Protein AF-A0A562EW60-F1 (afdb_monomer)

Sequence (76 aa):
MQVLVRDNNVDQALRALKKKMQREGIFREMKMRGHYEKPSVKRAREKAEAVRRARKLARKRAQREGLIGGRAGAAR

Structure (mmCIF, N/CA/C/O backbone):
data_AF-A0A562EW60-F1
#
_entry.id   AF-A0A562EW60-F1
#
loop_
_atom_site.group_PDB
_atom_site.id
_atom_site.type_symbol
_atom_site.label_atom_id
_atom_site.label_alt_id
_atom_site.label_comp_id
_atom_site.label_asym_id
_atom_site.label_entity_id
_atom_site.label_seq_id
_atom_site.pdbx_PDB_ins_code
_atom_site.Cartn_x
_atom_site.Cartn_y
_atom_site.Cartn_z
_atom_site.occupancy
_atom_site.B_iso_or_equiv
_atom_site.auth_seq_id
_atom_site.auth_comp_id
_atom_site.auth_asym_id
_atom_site.auth_atom_id
_atom_site.pdbx_PDB_model_num
ATOM 1 N N . MET A 1 1 ? -6.243 14.882 4.448 1.00 72.00 1 MET A N 1
ATOM 2 C CA . MET A 1 1 ? -6.970 13.823 5.182 1.00 72.00 1 MET A CA 1
ATOM 3 C C . MET A 1 1 ? -7.367 14.358 6.554 1.00 72.00 1 MET A C 1
ATOM 5 O O . MET A 1 1 ? -6.481 14.804 7.268 1.00 72.00 1 MET A O 1
ATOM 9 N N . GLN A 1 2 ? -8.656 14.356 6.914 1.00 75.31 2 GLN A N 1
ATOM 10 C CA . GLN A 1 2 ? -9.149 14.881 8.202 1.00 75.31 2 GLN A CA 1
ATOM 11 C C . GLN A 1 2 ? -9.910 13.791 8.978 1.00 75.31 2 GLN A C 1
ATOM 13 O O . GLN A 1 2 ? -10.551 12.913 8.385 1.00 75.31 2 GLN A O 1
ATOM 18 N N . VAL A 1 3 ? -9.812 13.808 10.310 1.00 81.56 3 VAL A N 1
ATOM 19 C CA . VAL A 1 3 ? -10.564 12.925 11.215 1.00 81.56 3 VAL A CA 1
ATOM 20 C C . VAL A 1 3 ? -11.256 13.798 12.252 1.00 81.56 3 VAL A C 1
ATOM 22 O O . VAL A 1 3 ? -10.601 14.589 12.919 1.00 81.56 3 VAL A O 1
ATOM 25 N N . LEU A 1 4 ? -12.577 13.655 12.357 1.00 82.62 4 LEU A N 1
ATOM 26 C CA . LEU A 1 4 ? -13.375 14.304 13.392 1.00 82.62 4 LEU A CA 1
ATOM 27 C C . LEU A 1 4 ? -13.238 13.498 14.683 1.00 82.62 4 LEU A C 1
ATOM 29 O O . LEU A 1 4 ? -13.477 12.287 14.680 1.00 82.62 4 LEU A O 1
ATOM 33 N N . VAL A 1 5 ? -12.841 14.166 15.760 1.00 83.88 5 VAL A N 1
ATOM 34 C CA . VAL A 1 5 ? -12.821 13.588 17.105 1.00 83.88 5 VAL A CA 1
ATOM 35 C C . VAL A 1 5 ? -14.199 13.814 17.714 1.00 83.88 5 VAL A C 1
ATOM 37 O O . VAL A 1 5 ? -14.711 14.930 17.671 1.00 83.88 5 VAL A O 1
ATOM 40 N N . ARG A 1 6 ? -14.814 12.757 18.238 1.00 84.25 6 ARG A N 1
ATOM 41 C CA . ARG A 1 6 ? -16.068 12.840 18.996 1.00 84.25 6 ARG A CA 1
ATOM 42 C C . ARG A 1 6 ? -15.783 12.458 20.443 1.00 84.25 6 ARG A C 1
ATOM 44 O O . ARG A 1 6 ? -14.913 11.620 20.685 1.00 84.25 6 ARG A O 1
ATOM 51 N N . ASP A 1 7 ? -16.480 13.108 21.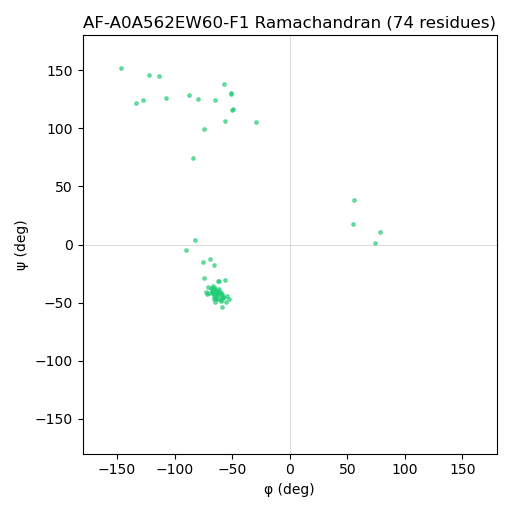368 1.00 80.88 7 ASP A N 1
ATOM 52 C CA . ASP A 1 7 ? -16.519 12.745 22.790 1.00 80.88 7 ASP A CA 1
ATOM 53 C C . ASP A 1 7 ? -15.135 12.681 23.466 1.00 80.88 7 ASP A C 1
ATOM 55 O O . ASP A 1 7 ? -14.857 11.790 24.262 1.00 80.88 7 ASP A O 1
ATOM 59 N N . ASN A 1 8 ? -14.228 13.602 23.107 1.00 79.19 8 ASN A N 1
ATOM 60 C CA . ASN A 1 8 ? -12.837 13.657 23.589 1.00 79.19 8 ASN A CA 1
ATOM 61 C C . ASN A 1 8 ? -12.015 12.366 23.384 1.00 79.19 8 ASN A C 1
ATOM 63 O O . ASN A 1 8 ? -10.944 12.208 23.970 1.00 79.19 8 ASN A O 1
ATOM 67 N N . ASN A 1 9 ? -12.451 11.452 22.511 1.00 84.12 9 ASN A N 1
ATOM 68 C CA . ASN A 1 9 ? -11.756 10.187 22.283 1.00 84.12 9 ASN A CA 1
ATOM 69 C C . ASN A 1 9 ? -10.605 10.330 21.269 1.00 84.12 9 ASN A C 1
ATOM 71 O O . ASN A 1 9 ? -10.684 9.919 20.104 1.00 84.12 9 ASN A O 1
ATOM 75 N N . VAL A 1 10 ? -9.516 10.951 21.724 1.00 83.94 10 VAL A N 1
ATOM 76 C CA . VAL A 1 10 ? -8.345 11.292 20.902 1.00 83.94 10 VAL A CA 1
ATOM 77 C C . VAL A 1 10 ? -7.591 10.045 20.427 1.00 83.94 10 VAL A C 1
ATOM 79 O O . VAL A 1 10 ? -7.225 9.953 19.253 1.00 83.94 10 VAL A O 1
ATOM 82 N N . ASP A 1 11 ? -7.411 9.040 21.284 1.00 86.12 11 ASP A N 1
ATOM 83 C CA . ASP A 1 11 ? -6.676 7.817 20.937 1.00 86.12 11 ASP A CA 1
ATOM 84 C C . ASP A 1 11 ? -7.338 7.027 19.808 1.00 86.12 11 ASP A C 1
ATOM 86 O O . ASP A 1 11 ? -6.675 6.523 18.889 1.00 86.12 11 ASP A O 1
ATOM 90 N N . GLN A 1 12 ? -8.668 6.929 19.833 1.00 85.62 12 GLN A N 1
ATOM 91 C CA . GLN A 1 12 ? -9.403 6.252 18.774 1.00 85.62 12 GLN A CA 1
ATOM 92 C C . GLN A 1 12 ? -9.308 7.026 17.455 1.00 85.62 12 GLN A C 1
ATOM 94 O O . GLN A 1 12 ? -9.116 6.412 16.398 1.00 85.62 12 GLN A O 1
ATOM 99 N N . ALA A 1 13 ? -9.366 8.359 17.509 1.00 86.31 13 ALA A N 1
ATOM 100 C CA . ALA A 1 13 ? -9.184 9.209 16.340 1.00 86.31 13 ALA A CA 1
ATOM 101 C C . ALA A 1 13 ? -7.779 9.063 15.733 1.00 86.31 13 ALA A C 1
ATOM 103 O O . ALA A 1 13 ? -7.659 8.896 14.517 1.00 86.31 13 ALA A O 1
ATOM 104 N N . LEU A 1 14 ? -6.724 9.010 16.554 1.00 87.00 14 LEU A N 1
ATOM 105 C CA . LEU A 1 14 ? -5.348 8.771 16.099 1.00 87.00 14 LEU A CA 1
ATOM 106 C C . LEU A 1 14 ? -5.191 7.392 15.450 1.00 87.00 14 LEU A C 1
ATOM 108 O O . LEU A 1 14 ? -4.588 7.257 14.379 1.00 87.00 14 LEU A O 1
ATOM 112 N N . ARG A 1 15 ? -5.792 6.352 16.037 1.00 88.50 15 ARG A N 1
ATOM 113 C CA . ARG A 1 15 ? -5.809 5.008 15.437 1.00 88.50 15 ARG A CA 1
ATOM 114 C C . ARG A 1 15 ? -6.555 4.991 14.103 1.00 88.50 15 ARG A C 1
ATOM 116 O O . ARG A 1 15 ? -6.101 4.340 13.156 1.00 88.50 15 ARG A O 1
ATOM 123 N N . ALA A 1 16 ? -7.682 5.692 14.005 1.00 88.75 16 ALA A N 1
ATOM 124 C CA . ALA A 1 16 ? -8.456 5.806 12.773 1.00 88.75 16 ALA A CA 1
ATOM 125 C C . ALA A 1 16 ? -7.687 6.576 11.690 1.00 88.75 16 ALA A C 1
ATOM 127 O O . ALA A 1 16 ? -7.658 6.136 10.538 1.00 88.75 16 ALA A O 1
ATOM 128 N N . LEU A 1 17 ? -7.011 7.666 12.064 1.00 89.00 17 LEU A N 1
ATOM 129 C CA . LEU A 1 17 ? -6.127 8.437 11.195 1.00 89.00 17 LEU A CA 1
ATOM 130 C C . LEU A 1 17 ? -5.001 7.545 10.663 1.00 89.00 17 LEU A C 1
ATOM 132 O O . LEU A 1 17 ? -4.878 7.364 9.457 1.00 89.00 17 LEU A O 1
ATOM 136 N N . LYS A 1 18 ? -4.253 6.862 11.533 1.00 88.69 18 LYS A N 1
ATOM 137 C CA . LYS A 1 18 ? -3.184 5.946 11.107 1.00 88.69 18 LYS A CA 1
ATOM 138 C C . LYS A 1 18 ? -3.690 4.882 10.127 1.00 88.69 18 LYS A C 1
ATOM 140 O O . LYS A 1 18 ? -3.063 4.647 9.094 1.00 88.69 18 LYS A O 1
ATOM 145 N N . LYS A 1 19 ? -4.851 4.274 10.402 1.00 89.38 19 LYS A N 1
ATOM 146 C CA . LYS A 1 19 ? -5.472 3.289 9.499 1.00 89.38 19 LYS A CA 1
ATOM 147 C C . LYS A 1 19 ? -5.870 3.897 8.152 1.00 89.38 19 LYS A C 1
ATOM 149 O O . LYS A 1 19 ? -5.677 3.244 7.129 1.00 89.38 19 LYS A O 1
ATOM 154 N N . LYS A 1 20 ? -6.420 5.113 8.124 1.00 87.00 20 LYS A N 1
ATOM 155 C CA . LYS A 1 20 ? -6.770 5.808 6.875 1.00 87.00 20 LYS A CA 1
ATOM 156 C C . LYS A 1 20 ? -5.513 6.146 6.054 1.00 87.00 20 LYS A C 1
ATOM 158 O O . LYS A 1 20 ? -5.468 5.773 4.888 1.00 87.00 20 LYS A O 1
ATOM 163 N N . MET A 1 21 ? -4.447 6.667 6.672 1.00 85.62 21 MET A N 1
ATOM 164 C CA . MET A 1 21 ? -3.173 6.963 5.985 1.00 85.62 21 MET A CA 1
ATOM 165 C C . MET A 1 21 ? -2.527 5.704 5.392 1.00 85.62 21 MET A C 1
ATOM 167 O O . MET A 1 21 ? -1.962 5.725 4.301 1.00 85.62 21 MET A O 1
ATOM 171 N N . GLN A 1 22 ? -2.620 4.577 6.104 1.00 86.38 22 GLN A N 1
ATOM 172 C CA . GLN A 1 22 ? -2.140 3.289 5.604 1.00 86.38 22 GLN A CA 1
ATOM 173 C C . GLN A 1 22 ? -2.952 2.782 4.405 1.00 86.38 22 GLN A C 1
ATOM 175 O O . GLN A 1 22 ? -2.373 2.176 3.505 1.00 86.38 22 GLN A O 1
ATOM 180 N N . ARG A 1 23 ? -4.271 3.021 4.371 1.00 84.56 23 ARG A N 1
ATOM 181 C CA . ARG A 1 23 ? -5.128 2.661 3.225 1.00 84.56 23 ARG A CA 1
ATOM 182 C C . ARG A 1 23 ? -4.850 3.531 2.009 1.00 84.56 23 ARG A C 1
ATOM 184 O O . ARG A 1 23 ? -4.796 2.997 0.908 1.00 84.56 23 ARG A O 1
ATOM 191 N N . GLU A 1 24 ? -4.660 4.829 2.227 1.00 84.06 24 GLU A N 1
ATOM 192 C CA . GLU A 1 24 ? -4.267 5.780 1.182 1.00 84.06 24 GLU A CA 1
ATOM 193 C C . GLU A 1 24 ? -2.857 5.483 0.652 1.00 84.06 24 GLU A C 1
ATOM 195 O O . GLU A 1 24 ? -2.511 5.886 -0.449 1.00 84.06 24 GLU A O 1
ATOM 200 N N . GLY A 1 25 ? -2.051 4.712 1.392 1.00 83.62 25 GLY A N 1
ATOM 201 C CA . GLY A 1 25 ? -0.737 4.269 0.936 1.00 83.62 25 GLY A CA 1
ATOM 202 C C . GLY A 1 25 ? 0.341 5.344 1.056 1.00 83.62 25 GLY A C 1
ATOM 203 O O . GLY A 1 25 ? 1.455 5.119 0.590 1.00 83.62 25 GLY A O 1
ATOM 204 N N . ILE A 1 26 ? 0.058 6.454 1.745 1.00 84.00 26 ILE A N 1
ATOM 205 C CA . ILE A 1 26 ? 0.965 7.601 1.910 1.00 84.00 26 ILE A CA 1
ATOM 206 C C . ILE A 1 26 ? 2.333 7.150 2.431 1.00 84.00 26 ILE A C 1
ATOM 208 O O . ILE A 1 26 ? 3.360 7.486 1.853 1.00 84.00 26 ILE A O 1
ATOM 212 N N . PHE A 1 27 ? 2.373 6.298 3.459 1.00 82.00 27 PHE A N 1
ATOM 213 C CA . PHE A 1 27 ? 3.640 5.780 3.997 1.00 82.00 27 PHE A CA 1
ATOM 214 C C . PHE A 1 27 ? 4.438 4.949 2.987 1.00 82.00 27 PHE A C 1
ATOM 216 O O . PHE A 1 27 ? 5.669 4.935 3.013 1.00 82.00 27 PHE A O 1
ATOM 223 N N . ARG A 1 28 ? 3.745 4.248 2.084 1.00 83.25 28 ARG A N 1
ATOM 224 C CA . ARG A 1 28 ? 4.392 3.491 1.014 1.00 83.25 28 ARG A CA 1
ATOM 225 C C . ARG A 1 28 ? 4.967 4.442 -0.024 1.00 83.25 28 ARG A C 1
ATOM 227 O O . ARG A 1 28 ? 6.100 4.239 -0.439 1.00 83.25 28 ARG A O 1
ATOM 234 N N . GLU A 1 29 ? 4.233 5.485 -0.394 1.00 83.19 29 GLU A N 1
ATOM 235 C CA . GLU A 1 29 ? 4.731 6.508 -1.314 1.00 83.19 29 GLU A CA 1
ATOM 236 C C . GLU A 1 29 ? 5.928 7.266 -0.745 1.00 83.19 29 GLU A C 1
ATOM 238 O O . GLU A 1 29 ? 6.924 7.417 -1.444 1.00 83.19 29 GLU A O 1
ATOM 243 N N . MET A 1 30 ? 5.883 7.658 0.529 1.00 84.44 30 MET A N 1
ATOM 244 C CA . MET A 1 30 ? 7.011 8.312 1.199 1.00 84.44 30 MET A CA 1
ATOM 245 C C . MET A 1 30 ? 8.273 7.442 1.148 1.00 84.44 30 MET A C 1
ATOM 247 O O . MET A 1 30 ? 9.339 7.927 0.779 1.00 84.44 30 MET A O 1
ATOM 251 N N . LYS A 1 31 ? 8.154 6.135 1.425 1.00 83.56 31 LYS A N 1
ATOM 252 C CA . LYS A 1 31 ? 9.290 5.201 1.337 1.00 83.56 31 LYS A CA 1
ATOM 253 C C . LYS A 1 31 ? 9.815 5.038 -0.094 1.00 83.56 31 LYS A C 1
ATOM 255 O O . LYS A 1 31 ? 11.017 4.907 -0.297 1.00 83.56 31 LYS A O 1
ATOM 260 N N . MET A 1 32 ? 8.919 5.033 -1.077 1.00 81.19 32 MET A N 1
ATOM 261 C CA . MET A 1 32 ? 9.259 4.863 -2.494 1.00 81.19 32 MET A CA 1
ATOM 262 C C . MET A 1 32 ? 9.895 6.115 -3.108 1.00 81.19 32 MET A C 1
ATOM 264 O O . MET A 1 32 ? 10.679 5.994 -4.038 1.00 81.19 32 MET A O 1
ATOM 268 N N . ARG A 1 33 ? 9.562 7.307 -2.598 1.00 81.25 33 ARG A N 1
ATOM 269 C CA . ARG A 1 33 ? 10.092 8.597 -3.073 1.00 81.25 33 ARG A CA 1
ATOM 270 C C . ARG A 1 33 ? 11.369 9.043 -2.353 1.00 81.25 33 ARG A C 1
ATOM 272 O O . ARG A 1 33 ? 11.942 10.051 -2.740 1.00 81.25 33 ARG A O 1
ATOM 279 N N . GLY A 1 34 ? 11.821 8.313 -1.331 1.00 82.56 34 GLY A N 1
ATOM 280 C CA . GLY A 1 34 ? 13.014 8.672 -0.554 1.00 82.56 34 GLY A CA 1
ATOM 281 C C . GLY A 1 34 ? 14.344 8.544 -1.310 1.00 82.56 34 GLY A C 1
ATOM 282 O O . GLY A 1 34 ? 15.358 9.027 -0.825 1.00 82.56 34 GLY A O 1
ATOM 283 N N . HIS A 1 35 ? 14.362 7.892 -2.473 1.00 82.94 35 HIS A N 1
ATOM 284 C CA . HIS A 1 35 ? 15.549 7.740 -3.314 1.00 82.94 35 HIS A CA 1
ATOM 285 C C . HIS A 1 35 ? 15.158 7.739 -4.792 1.00 82.94 35 HIS A C 1
ATOM 287 O O . HIS A 1 35 ? 14.050 7.336 -5.154 1.00 82.94 35 HIS A O 1
ATOM 293 N N . TYR A 1 36 ? 16.077 8.180 -5.654 1.00 86.00 36 TYR A N 1
ATOM 294 C CA . TYR A 1 36 ? 15.879 8.090 -7.095 1.00 86.00 36 TYR A CA 1
ATOM 295 C C . TYR A 1 36 ? 15.835 6.622 -7.524 1.00 86.00 36 TYR A C 1
ATOM 297 O O . TYR A 1 36 ? 16.762 5.850 -7.280 1.00 86.00 36 TYR A O 1
ATOM 305 N N . GLU A 1 37 ? 14.755 6.243 -8.199 1.00 84.88 37 GLU A N 1
ATOM 306 C CA . GLU A 1 37 ? 14.604 4.927 -8.796 1.00 84.88 37 GLU A CA 1
ATOM 307 C C . GLU A 1 37 ? 14.728 5.041 -10.314 1.00 84.88 37 GLU A C 1
ATOM 309 O O . GLU A 1 37 ? 14.003 5.799 -10.965 1.00 84.88 37 GLU A O 1
ATOM 314 N N . LYS A 1 38 ? 15.636 4.252 -10.897 1.00 91.69 38 LYS A N 1
ATOM 315 C CA . LYS A 1 38 ? 15.831 4.222 -12.348 1.00 91.69 38 LYS A CA 1
ATOM 316 C C . LYS A 1 38 ? 14.507 3.865 -13.055 1.00 91.69 38 LYS A C 1
ATOM 318 O O . LYS A 1 38 ? 13.834 2.918 -12.633 1.00 91.69 38 LYS A O 1
ATOM 323 N N . PRO A 1 39 ? 14.149 4.519 -14.181 1.00 89.75 39 PRO A N 1
ATOM 324 C CA . PRO A 1 39 ? 12.861 4.308 -14.852 1.00 89.75 39 PRO A CA 1
ATOM 325 C C . PRO A 1 39 ? 12.568 2.855 -15.251 1.00 89.75 39 PRO A C 1
ATOM 327 O O . PRO A 1 39 ? 11.410 2.442 -15.295 1.00 89.75 39 PRO A O 1
ATOM 330 N N . SER A 1 40 ? 13.599 2.060 -15.553 1.00 87.75 40 SER A N 1
ATOM 331 C CA . SER A 1 40 ? 13.456 0.629 -15.851 1.00 87.75 40 SER A CA 1
ATOM 332 C C . SER A 1 40 ? 12.996 -0.184 -14.637 1.00 87.75 40 SER A C 1
ATOM 334 O O . SER A 1 40 ? 12.146 -1.062 -14.780 1.00 87.75 40 SER A O 1
ATOM 336 N N . VAL A 1 41 ? 13.512 0.131 -13.447 1.00 87.50 41 VAL A N 1
ATOM 337 C CA . VAL A 1 41 ? 13.178 -0.557 -12.190 1.00 87.50 41 VAL A CA 1
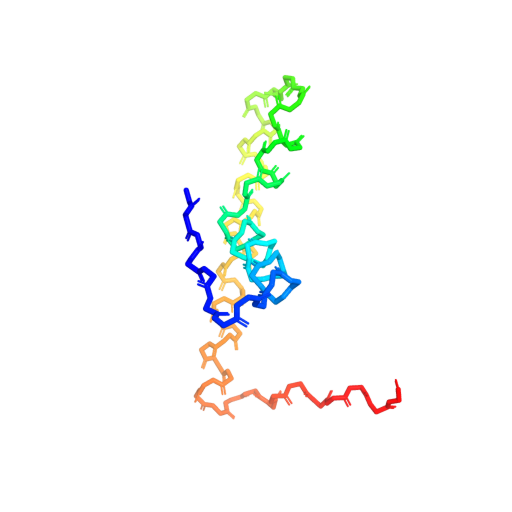ATOM 338 C C . VAL A 1 41 ? 11.766 -0.179 -11.747 1.00 87.50 41 VAL A C 1
ATOM 340 O O . VAL A 1 41 ? 10.968 -1.064 -11.429 1.00 87.50 41 VAL A O 1
ATOM 343 N N . LYS A 1 42 ? 11.404 1.104 -11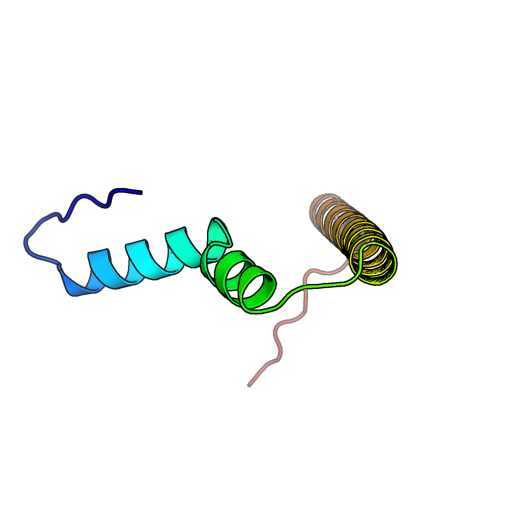.882 1.00 87.38 42 LYS A N 1
ATOM 344 C CA . LYS A 1 42 ? 10.038 1.589 -11.651 1.0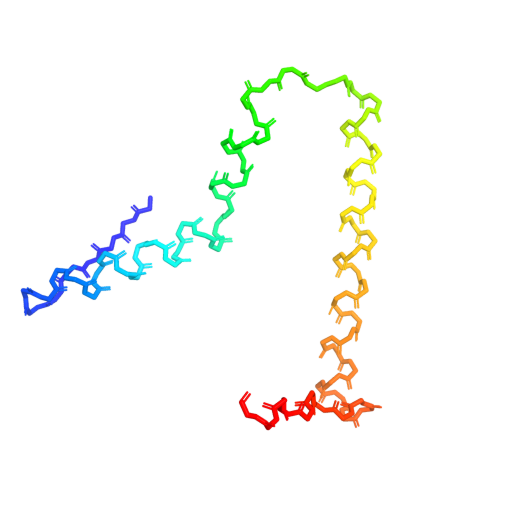0 87.38 42 LYS A CA 1
ATOM 345 C C . LYS A 1 42 ? 9.015 0.834 -12.513 1.00 87.38 42 LYS A C 1
ATOM 347 O O . LYS A 1 42 ? 8.054 0.281 -11.982 1.00 87.38 42 LYS A O 1
ATOM 352 N N . ARG A 1 43 ? 9.273 0.708 -13.824 1.00 87.31 43 ARG A N 1
ATOM 353 C CA . ARG A 1 43 ? 8.414 -0.051 -14.757 1.00 87.31 43 ARG A CA 1
ATOM 354 C C . ARG A 1 43 ? 8.286 -1.530 -14.383 1.00 87.31 43 ARG A C 1
ATOM 356 O O . ARG A 1 43 ? 7.199 -2.095 -14.485 1.00 87.31 43 ARG A O 1
ATOM 363 N N . ALA A 1 44 ? 9.374 -2.175 -13.959 1.00 89.19 44 ALA A N 1
ATOM 364 C CA . ALA A 1 44 ? 9.339 -3.575 -13.535 1.00 89.19 44 ALA A CA 1
ATOM 365 C C . ALA A 1 44 ? 8.494 -3.768 -12.264 1.00 89.19 44 ALA A C 1
ATOM 367 O O . ALA A 1 44 ? 7.671 -4.686 -12.193 1.00 89.19 44 ALA A O 1
ATOM 368 N N . ARG A 1 45 ? 8.639 -2.866 -11.286 1.00 86.94 45 ARG A N 1
ATOM 369 C CA . ARG A 1 45 ? 7.862 -2.876 -10.042 1.00 86.94 45 ARG A CA 1
ATOM 370 C C . ARG A 1 45 ? 6.373 -2.660 -10.301 1.00 86.94 45 ARG A C 1
ATOM 372 O O . ARG A 1 45 ? 5.557 -3.424 -9.794 1.00 86.94 45 ARG A O 1
ATOM 379 N N . GLU A 1 46 ? 6.017 -1.678 -11.125 1.00 87.50 46 GLU A N 1
ATOM 380 C CA . GLU A 1 46 ? 4.624 -1.398 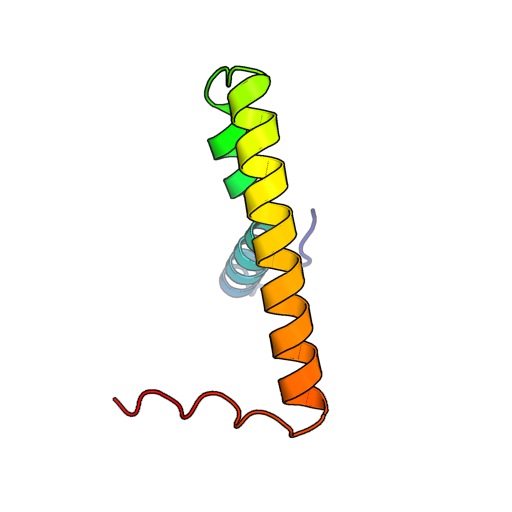-11.498 1.00 87.50 46 GLU A CA 1
ATOM 381 C C . GLU A 1 46 ? 3.955 -2.610 -12.160 1.00 87.50 46 GLU A C 1
ATOM 383 O O . GLU A 1 46 ? 2.853 -2.999 -11.762 1.00 87.50 46 GLU A O 1
ATOM 388 N N . LYS A 1 47 ? 4.650 -3.275 -13.096 1.00 89.56 47 LYS A N 1
ATOM 389 C CA . LYS A 1 47 ? 4.170 -4.516 -13.727 1.00 89.56 47 LYS A CA 1
ATOM 390 C C . LYS A 1 47 ? 3.940 -5.626 -12.698 1.00 89.56 47 LYS A C 1
ATOM 392 O O . LYS A 1 47 ? 2.870 -6.236 -12.678 1.00 89.56 47 LYS A O 1
ATOM 397 N N . ALA A 1 48 ? 4.903 -5.865 -11.808 1.00 88.00 48 ALA A N 1
ATOM 398 C CA . ALA A 1 48 ? 4.775 -6.877 -10.759 1.00 88.00 48 ALA A CA 1
ATOM 399 C C . ALA A 1 48 ? 3.616 -6.570 -9.789 1.00 88.00 48 ALA A C 1
ATOM 401 O O . ALA A 1 48 ? 2.860 -7.462 -9.389 1.00 88.00 48 ALA A O 1
ATOM 402 N N . GLU A 1 49 ? 3.427 -5.298 -9.432 1.00 88.12 49 GLU A N 1
ATOM 403 C CA . GLU A 1 49 ? 2.322 -4.858 -8.586 1.00 88.12 49 GLU A CA 1
ATOM 404 C C . GLU A 1 49 ? 0.956 -5.012 -9.257 1.00 88.12 49 GLU A C 1
ATOM 406 O O . GLU A 1 49 ? -0.000 -5.400 -8.580 1.00 88.12 49 GLU A O 1
ATOM 411 N N . ALA A 1 50 ? 0.851 -4.739 -10.559 1.00 87.56 50 ALA A N 1
ATOM 412 C CA . ALA A 1 50 ? -0.375 -4.932 -11.329 1.00 87.56 50 ALA A CA 1
ATOM 413 C C . ALA A 1 50 ? -0.787 -6.411 -11.350 1.00 87.56 50 ALA A C 1
ATOM 415 O O . ALA A 1 50 ? -1.926 -6.740 -11.012 1.00 87.56 50 ALA A O 1
ATOM 416 N N . VAL A 1 51 ? 0.163 -7.315 -11.613 1.00 90.88 51 VAL A N 1
ATOM 417 C CA . VAL A 1 51 ? -0.070 -8.769 -11.558 1.00 90.88 51 VAL A CA 1
ATOM 418 C C . VAL A 1 51 ? -0.519 -9.197 -10.158 1.00 90.88 51 VAL A C 1
ATOM 420 O O . VAL A 1 51 ? -1.493 -9.939 -10.006 1.00 90.88 51 VAL A O 1
ATOM 423 N N . ARG A 1 52 ? 0.131 -8.690 -9.101 1.00 87.38 52 ARG A N 1
ATOM 424 C CA . ARG A 1 52 ? -0.252 -8.993 -7.711 1.00 87.38 52 ARG A CA 1
ATOM 425 C C . ARG A 1 52 ? -1.660 -8.493 -7.379 1.00 87.38 52 ARG A C 1
ATOM 427 O O . ARG A 1 52 ? -2.411 -9.196 -6.698 1.00 87.38 52 ARG A O 1
ATOM 434 N N . ARG A 1 53 ? -2.030 -7.297 -7.850 1.00 87.00 53 ARG A N 1
ATOM 435 C CA . ARG A 1 53 ? -3.379 -6.730 -7.689 1.00 87.00 53 ARG A CA 1
ATOM 436 C C . ARG A 1 53 ? -4.426 -7.572 -8.416 1.00 87.00 53 ARG A C 1
ATOM 438 O O . ARG A 1 53 ? -5.429 -7.913 -7.792 1.00 87.00 53 ARG A O 1
ATOM 445 N N . ALA A 1 54 ? -4.167 -7.967 -9.661 1.00 87.75 54 ALA A N 1
ATOM 446 C CA . ALA A 1 54 ? -5.060 -8.817 -10.447 1.00 87.75 54 ALA A CA 1
ATOM 447 C C . ALA A 1 54 ? -5.305 -10.171 -9.762 1.00 87.75 54 ALA A C 1
ATOM 449 O O . ALA A 1 54 ? -6.453 -10.554 -9.541 1.00 87.75 54 ALA A O 1
ATOM 450 N N . ARG A 1 55 ? -4.241 -10.841 -9.295 1.00 88.50 55 ARG A N 1
ATOM 451 C CA . ARG A 1 55 ? -4.349 -12.100 -8.530 1.00 88.50 55 ARG A CA 1
ATOM 452 C C . ARG A 1 55 ? -5.157 -11.933 -7.242 1.00 88.50 55 ARG A C 1
ATOM 454 O O . ARG A 1 55 ? -5.986 -12.777 -6.908 1.00 88.50 55 ARG A O 1
ATOM 461 N N . LYS A 1 56 ? -4.946 -10.832 -6.511 1.00 87.75 56 LYS A N 1
ATOM 462 C CA . LYS A 1 56 ? -5.708 -10.530 -5.290 1.00 87.75 56 LYS A CA 1
ATOM 463 C C . LYS A 1 56 ? -7.190 -10.287 -5.589 1.00 87.75 56 LYS A C 1
ATOM 465 O O . LYS A 1 56 ? -8.028 -10.720 -4.802 1.00 87.75 56 LYS A O 1
ATOM 470 N N . LEU A 1 57 ? -7.512 -9.605 -6.689 1.00 87.44 57 LEU A N 1
ATOM 471 C CA . LEU A 1 57 ? -8.890 -9.364 -7.115 1.00 87.44 57 LEU A CA 1
ATOM 472 C C . LEU A 1 57 ? -9.587 -10.670 -7.504 1.00 87.44 57 LEU A C 1
ATOM 474 O O . LEU A 1 57 ? -10.678 -10.929 -7.008 1.00 87.44 57 LEU A O 1
ATOM 478 N N . ALA A 1 58 ? -8.931 -11.509 -8.309 1.00 85.69 58 ALA A N 1
ATOM 479 C CA . ALA A 1 58 ? -9.443 -12.824 -8.689 1.00 85.69 58 ALA A CA 1
ATOM 480 C C . ALA A 1 58 ? -9.719 -13.698 -7.456 1.00 85.69 58 ALA A C 1
ATOM 482 O O . ALA A 1 58 ? -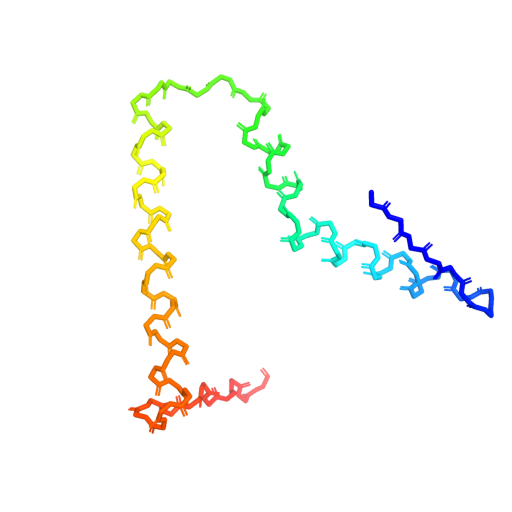10.815 -14.226 -7.308 1.00 85.69 58 ALA A O 1
ATOM 483 N N . ARG A 1 59 ? -8.782 -13.744 -6.497 1.00 85.31 59 ARG A N 1
ATOM 484 C CA . ARG A 1 59 ? -8.979 -14.461 -5.228 1.00 85.31 59 ARG A CA 1
ATOM 485 C C . ARG A 1 59 ? -10.182 -13.940 -4.439 1.00 85.31 59 ARG A C 1
ATOM 487 O O . ARG A 1 59 ? -10.929 -14.734 -3.882 1.00 85.31 59 ARG A O 1
ATOM 494 N N . LYS A 1 60 ? -10.370 -12.618 -4.369 1.00 85.00 60 LYS A N 1
ATOM 495 C CA . LYS A 1 60 ? -11.523 -12.018 -3.679 1.00 85.00 60 LYS A CA 1
ATOM 496 C C . LYS A 1 60 ? -12.850 -12.326 -4.378 1.00 85.00 60 LYS A C 1
ATOM 498 O O . LYS A 1 60 ? -13.840 -12.525 -3.686 1.00 85.00 60 LYS A O 1
ATOM 503 N N . ARG A 1 61 ? -12.873 -12.354 -5.716 1.00 84.06 61 ARG A N 1
ATOM 504 C CA . ARG A 1 61 ? -14.059 -12.740 -6.502 1.00 84.06 61 ARG A CA 1
ATOM 505 C C . ARG A 1 61 ? -14.420 -14.203 -6.265 1.00 84.06 61 ARG A C 1
ATOM 507 O O . ARG A 1 61 ? -15.525 -14.472 -5.823 1.00 84.06 61 ARG A O 1
ATOM 514 N N . ALA A 1 62 ? -13.449 -15.103 -6.374 1.00 81.12 62 ALA A N 1
ATOM 515 C CA . ALA A 1 62 ? -13.654 -16.527 -6.123 1.00 81.12 62 ALA A CA 1
ATOM 516 C C . ALA A 1 62 ? -14.091 -16.839 -4.674 1.00 81.12 62 ALA A C 1
ATOM 518 O O . ALA A 1 62 ? -14.864 -17.761 -4.448 1.00 81.12 62 ALA A O 1
ATOM 519 N N . GLN A 1 63 ? -13.648 -16.049 -3.687 1.00 81.88 63 GLN A N 1
ATOM 520 C CA . GLN A 1 63 ? -14.159 -16.133 -2.309 1.00 81.88 63 GLN A CA 1
ATOM 521 C C . GLN A 1 63 ? -15.615 -15.668 -2.185 1.00 81.88 63 GLN A C 1
ATOM 523 O O . GLN A 1 63 ? -16.367 -16.232 -1.400 1.00 81.88 63 GLN A O 1
ATOM 528 N N . ARG A 1 64 ? -16.012 -14.634 -2.936 1.00 77.19 64 ARG A N 1
ATOM 529 C CA . ARG A 1 64 ? -17.393 -14.127 -2.955 1.00 77.19 64 ARG A CA 1
ATOM 530 C C . ARG A 1 64 ? -18.344 -15.101 -3.651 1.00 77.19 64 ARG A C 1
ATOM 532 O O . ARG A 1 64 ? -19.478 -15.241 -3.220 1.00 77.19 64 ARG A O 1
ATOM 539 N N . GLU A 1 65 ? -17.866 -15.755 -4.700 1.00 79.19 65 GLU A N 1
ATOM 540 C CA . GLU A 1 65 ? -18.596 -16.748 -5.496 1.00 79.19 65 GLU A CA 1
ATOM 541 C C . GLU A 1 65 ? -18.579 -18.151 -4.856 1.00 79.19 65 GLU A C 1
ATOM 543 O O . GLU A 1 65 ? -19.085 -19.098 -5.443 1.00 79.19 65 GLU A O 1
ATOM 548 N N . GLY A 1 66 ? -18.003 -18.309 -3.655 1.00 67.25 66 GLY A N 1
ATOM 549 C CA . GLY A 1 66 ? -18.016 -19.570 -2.900 1.00 67.25 66 GLY A CA 1
ATOM 550 C C . GLY A 1 66 ? -17.084 -20.668 -3.433 1.00 67.25 66 GLY A C 1
ATOM 551 O O . GLY A 1 66 ? -17.013 -21.742 -2.849 1.00 67.25 66 GLY A O 1
ATOM 552 N N . LEU A 1 67 ? -16.322 -20.395 -4.496 1.00 62.56 67 LEU A N 1
ATOM 553 C CA . LEU A 1 67 ? -15.425 -21.345 -5.168 1.00 62.56 67 LEU A CA 1
ATOM 554 C C . LEU A 1 67 ? -14.129 -21.630 -4.389 1.00 62.56 67 LEU A C 1
ATOM 556 O O . LEU A 1 67 ? -13.407 -22.574 -4.698 1.00 62.56 67 LEU A O 1
ATOM 560 N N . ILE A 1 68 ? -13.793 -20.801 -3.396 1.00 62.62 68 ILE A N 1
ATOM 561 C CA . ILE A 1 68 ? -12.601 -20.967 -2.556 1.00 62.62 68 ILE A CA 1
ATOM 562 C C . ILE A 1 68 ? -12.998 -20.788 -1.096 1.00 62.62 68 ILE A C 1
ATOM 564 O O . ILE A 1 68 ? -13.439 -19.704 -0.706 1.00 62.62 68 ILE A O 1
ATOM 568 N N . GLY A 1 69 ? -12.750 -21.820 -0.282 1.00 57.50 69 GLY A N 1
ATOM 569 C CA . GLY A 1 69 ? -12.887 -21.765 1.170 1.00 57.50 69 GLY A CA 1
ATOM 570 C C . GLY A 1 69 ? -12.179 -20.533 1.730 1.00 57.50 69 GLY A C 1
ATOM 571 O O . GLY A 1 69 ? -10.962 -20.355 1.582 1.00 57.50 69 GLY A O 1
ATOM 572 N N . GLY A 1 70 ? -12.962 -19.633 2.328 1.00 56.03 70 GLY A N 1
ATOM 573 C CA . GLY A 1 70 ? -12.442 -18.499 3.073 1.00 56.03 70 GLY A CA 1
ATOM 574 C C . GLY A 1 70 ? -11.414 -19.015 4.069 1.00 56.03 70 GLY A C 1
ATOM 575 O O . GLY A 1 70 ? -11.669 -19.997 4.754 1.00 56.03 70 GLY A O 1
ATOM 576 N N . ARG A 1 71 ? -10.230 -18.392 4.063 1.00 55.41 71 ARG A N 1
ATOM 577 C CA . ARG A 1 71 ? -9.064 -18.715 4.895 1.00 55.41 71 ARG A CA 1
ATOM 578 C C . ARG A 1 71 ? -9.522 -19.316 6.230 1.00 55.41 71 ARG A C 1
ATOM 580 O O . ARG A 1 71 ? -10.006 -18.562 7.070 1.00 55.41 71 ARG A O 1
ATOM 587 N N . ALA A 1 72 ? -9.368 -20.634 6.395 1.00 51.66 72 ALA A N 1
ATOM 588 C CA . ALA A 1 72 ? -9.427 -21.254 7.708 1.00 51.66 72 ALA A CA 1
ATOM 589 C C . ALA A 1 72 ? -8.474 -20.437 8.580 1.00 51.66 72 ALA A C 1
ATOM 591 O O . ALA A 1 72 ? -7.297 -20.266 8.233 1.00 51.66 72 ALA A O 1
ATOM 592 N N . GLY A 1 73 ? -9.031 -19.774 9.594 1.00 50.38 73 GLY A N 1
ATOM 593 C CA . GLY A 1 73 ? -8.245 -19.001 10.537 1.00 50.38 73 GLY A CA 1
ATOM 594 C C . GLY A 1 73 ? -7.133 -19.905 11.040 1.00 50.38 73 GLY A C 1
ATOM 595 O O . GLY A 1 73 ? -7.392 -21.053 11.390 1.00 50.38 73 GLY A O 1
ATOM 596 N N . ALA A 1 74 ? -5.896 -19.416 11.009 1.00 52.53 74 ALA A N 1
ATOM 597 C CA . ALA A 1 74 ? -4.843 -20.052 11.774 1.00 52.53 74 ALA A CA 1
ATOM 598 C C . ALA A 1 74 ? -5.337 -20.067 13.226 1.00 52.53 74 ALA A C 1
ATOM 600 O O . ALA A 1 74 ? -5.479 -19.014 13.845 1.00 52.53 74 ALA A O 1
ATOM 601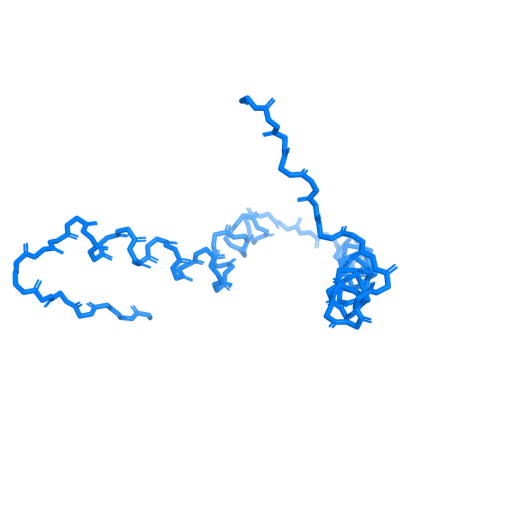 N N . ALA A 1 75 ? -5.739 -21.244 13.695 1.00 50.41 75 ALA A N 1
ATOM 602 C CA . ALA A 1 75 ? -6.091 -21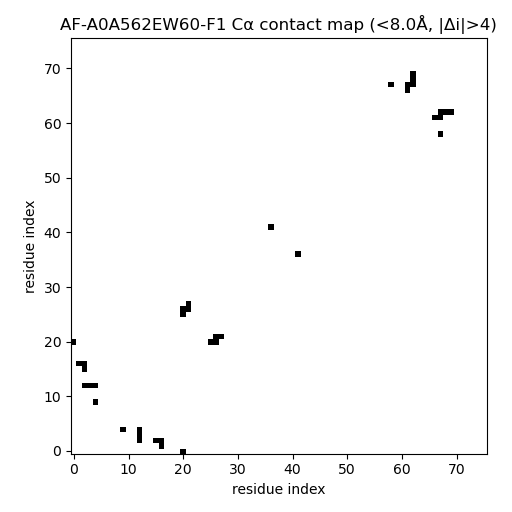.473 15.075 1.00 50.41 75 ALA A CA 1
ATOM 603 C C . ALA A 1 75 ? -4.781 -21.505 15.865 1.00 50.41 75 ALA A C 1
ATOM 605 O O . ALA A 1 75 ? -4.072 -22.509 15.817 1.00 50.41 75 ALA A O 1
ATOM 606 N N . ARG A 1 76 ? -4.472 -20.372 16.505 1.00 47.41 76 ARG A N 1
ATOM 607 C CA . ARG A 1 76 ? -3.686 -20.136 17.733 1.00 47.41 76 ARG A CA 1
ATOM 608 C C . ARG A 1 76 ? -2.977 -18.791 17.657 1.00 47.41 76 ARG A C 1
ATOM 610 O O . ARG A 1 76 ? -2.281 -18.538 16.650 1.00 47.41 76 ARG A O 1
#

Radius of gyration: 18.31 Å; Cα contacts (8 Å, |Δi|>4): 19; chains: 1; bounding box: 34×37×39 Å

Mean predicted aligned error: 10.03 Å

Secondary structure (DSSP, 8-state):
------TT-HHHHHHHHHHHHHHHTHHHHHHHHSS---HHHHHHHHHHHHHHHHHHHHHHHHHHTTSS--------

Nearest PDB structures (foldseek):
  8any-assembly1_AQ  TM=7.097E-01  e=2.764E-03  Homo sapiens
  6gaz-assembly1_AU  TM=7.268E-01  e=4.525E-03  Sus scrofa
  6osq-assembly1_z  TM=6.814E-01  e=1.685E-02  Escherichia coli

Solvent-accessib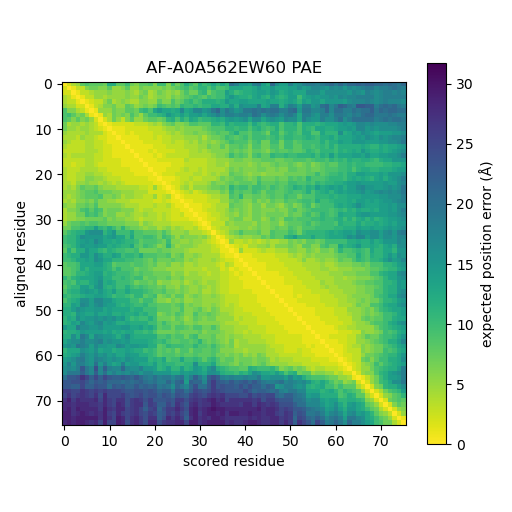le surface area (backbone atoms only — not comparable to full-atom values): 4719 Å² total; per-residue (Å²): 141,89,77,83,70,59,92,85,41,55,69,61,36,51,53,50,46,55,53,50,43,59,71,73,34,52,68,58,50,54,64,63,65,72,51,92,68,57,71,70,59,51,52,52,50,52,52,54,50,50,54,52,49,52,54,51,49,50,53,53,50,37,43,74,71,65,78,38,82,69,78,77,70,81,89,124

pLDDT: mean 80.87, std 11.07, range [47.41, 91.69]

Foldseek 3Di:
DDFDDPPPPVVVSVVVVVVVCVVVCVVVVVVVPPDDDDPVVVVVVVVVVVVVVVVVVVVVVCVVVVVDPDPPPPDD